Protein AF-A0A2J8XU16-F1 (afdb_monomer)

InterPro domains:
  IPR001094 Flavodoxin-like [PR00369] (37-50)
  IPR001094 Flavodoxin-like [PR00369] (90-101)
  IPR008254 Flavodoxin/nitric oxide synthase [PF00258] (38-106)
  IPR008254 Flavodoxin/nitric oxide synthase [PS50902] (36-108)
  IPR029039 Flavoprotein-like superfamily [G3DSA:3.40.50.360] (17-108)
  IPR029039 Flavoprotein-like superfamily [SSF52218] (22-108)

Foldseek 3Di:
DDDPPDDDDPDPDDPPPDDQVPDAVLVVCVVVVAQEEEEEQDDPCPLVVVRVVVQVVLVVVVGHYDYDQQLSHDCVCVVVSVVRPNHYYHYSWDADDPRHTHPSPNND

pLDDT: mean 83.85, std 18.28, range [42.0, 97.31]

Solvent-accessible surface ar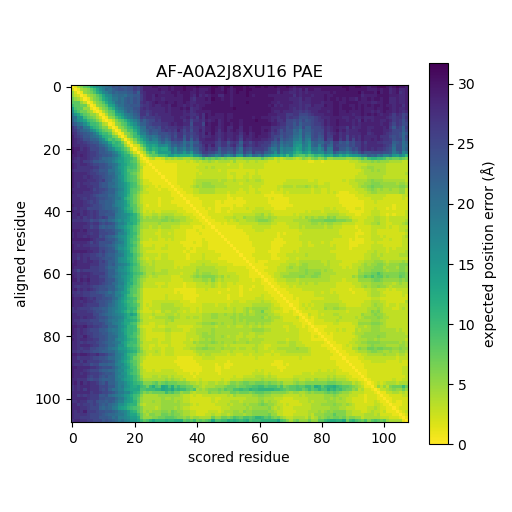ea (backbone atoms only — not comparable to full-atom values): 6556 Å² total; per-residue (Å²): 144,76,87,80,80,77,78,78,81,83,74,80,74,81,77,88,75,87,78,69,87,84,59,48,61,58,61,51,25,60,78,68,67,35,31,33,42,18,30,25,17,40,84,85,48,65,26,43,53,50,17,50,50,54,17,56,52,28,48,81,73,79,41,34,38,36,57,46,58,50,68,79,40,71,70,76,53,58,78,55,39,79,80,40,79,82,52,45,81,44,78,32,71,43,72,35,94,96,70,42,63,16,80,51,34,63,92,108

Secondary structure (D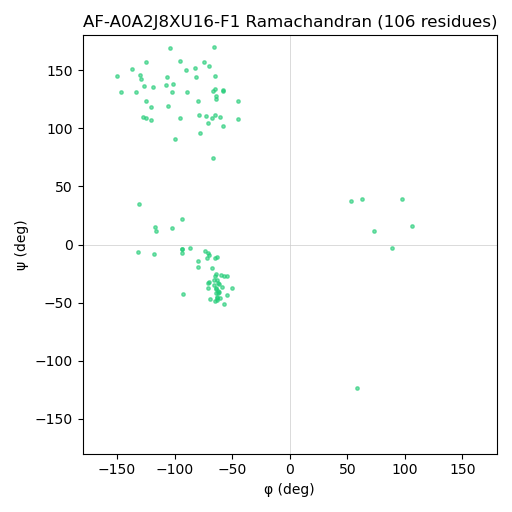SSP, 8-state):
------PPP--------SSGGG--HHHHHHHHT--EEEEEE-SSSHHHHHHHHHHHHGGGGT--EEEE-GGGS-GGGGGGGGGSTT-EEEEEE--BTTTBPPGGGTT-

Mean predicted aligned error: 10.37 Å

Organism: Pongo abelii (NCBI:txid9601)

Nearest PDB structures (foldseek):
  3qfr-assembly2_B  TM=1.003E+00  e=1.274E-14  Homo sapiens
  5emn-assembly1_A  TM=9.998E-01  e=1.672E-14  Homo sapiens
  5fa6-assembly1_A  TM=9.999E-01  e=2.880E-14  Homo sapiens
  1b1c-assembly1_A  TM=1.006E+00  e=6.080E-14  Homo sapiens
  5urg-assembly1_A  TM=9.554E-01  e=2.691E-14  Rattus norvegicus

Structure (mmCIF, N/CA/C/O backbone):
data_AF-A0A2J8XU16-F1
#
_entry.id   AF-A0A2J8XU16-F1
#
loop_
_atom_site.group_PDB
_atom_site.id
_atom_site.type_symbol
_atom_site.label_atom_id
_atom_site.label_alt_id
_atom_site.label_comp_id
_atom_site.label_asym_id
_atom_site.label_entity_id
_atom_site.label_seq_id
_atom_site.pdbx_PDB_ins_code
_atom_site.Cartn_x
_atom_site.Cartn_y
_atom_site.Cartn_z
_atom_site.occupancy
_atom_site.B_iso_or_equiv
_atom_site.auth_seq_id
_atom_site.auth_comp_id
_atom_site.auth_asym_id
_atom_site.auth_atom_id
_atom_site.pdbx_PDB_model_num
ATOM 1 N N . MET A 1 1 ? 45.280 -44.093 2.276 1.00 50.44 1 MET A N 1
ATOM 2 C CA . MET A 1 1 ? 45.097 -42.726 1.746 1.00 50.44 1 MET A CA 1
ATOM 3 C C . MET A 1 1 ? 43.599 -42.499 1.592 1.00 50.44 1 MET A C 1
ATOM 5 O O . MET A 1 1 ? 43.037 -42.854 0.570 1.00 50.44 1 MET A O 1
ATOM 9 N N . GLY A 1 2 ? 42.929 -42.070 2.661 1.00 48.41 2 GLY A N 1
ATOM 10 C CA . GLY A 1 2 ? 41.490 -41.803 2.666 1.00 48.41 2 GLY A CA 1
ATOM 11 C C . GLY A 1 2 ? 41.287 -40.375 3.141 1.00 48.41 2 GLY A C 1
ATOM 12 O O . GLY A 1 2 ? 41.579 -40.080 4.295 1.00 48.41 2 GLY A O 1
ATOM 13 N N . CYS A 1 3 ? 40.894 -39.484 2.232 1.00 44.41 3 CYS A N 1
ATOM 14 C CA . CYS A 1 3 ? 40.559 -38.101 2.553 1.00 44.41 3 CYS A CA 1
ATOM 15 C C . CYS A 1 3 ? 39.276 -38.093 3.393 1.00 44.41 3 CYS A C 1
ATOM 17 O O . CYS A 1 3 ? 38.201 -38.395 2.880 1.00 44.41 3 CYS A O 1
ATOM 19 N N . MET A 1 4 ? 39.395 -37.770 4.682 1.00 47.06 4 MET A N 1
ATOM 20 C CA . MET A 1 4 ? 38.255 -37.356 5.494 1.00 47.06 4 MET A CA 1
ATOM 21 C C . MET A 1 4 ? 37.841 -35.962 5.021 1.00 47.06 4 MET A C 1
ATOM 23 O O . MET A 1 4 ? 38.519 -34.982 5.316 1.00 47.06 4 MET A O 1
ATOM 27 N N . TYR A 1 5 ? 36.746 -35.871 4.272 1.00 47.84 5 TYR A N 1
ATOM 28 C CA . TYR A 1 5 ? 36.051 -34.604 4.078 1.00 47.84 5 TYR A CA 1
ATOM 29 C C . TYR A 1 5 ? 35.242 -34.336 5.347 1.00 47.84 5 TYR A C 1
ATOM 31 O O . TYR A 1 5 ? 34.163 -34.888 5.539 1.00 47.84 5 TYR A O 1
ATOM 39 N N . SER A 1 6 ? 35.812 -33.551 6.259 1.00 50.03 6 SER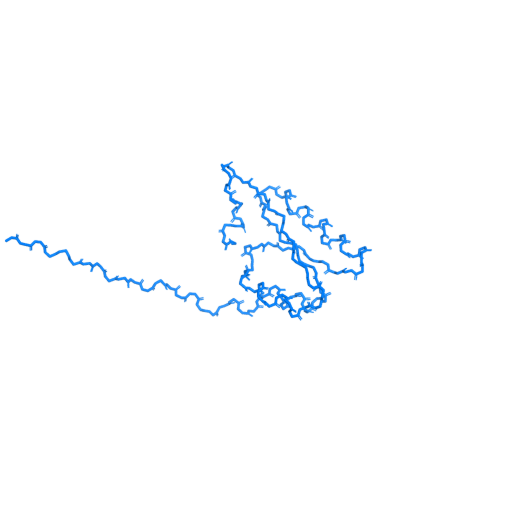 A N 1
ATOM 40 C CA . SER A 1 6 ? 35.087 -32.996 7.397 1.00 50.03 6 SER A CA 1
ATOM 41 C C . SER A 1 6 ? 34.155 -31.897 6.889 1.00 50.03 6 SER A C 1
ATOM 43 O O . SER A 1 6 ? 34.624 -30.851 6.436 1.00 50.03 6 SER A O 1
ATOM 45 N N . SER A 1 7 ? 32.849 -32.144 6.938 1.00 50.94 7 SER A N 1
ATOM 46 C CA . SER A 1 7 ? 31.812 -31.145 6.682 1.00 50.94 7 SER A CA 1
ATOM 47 C C . SER A 1 7 ? 31.972 -29.975 7.665 1.00 50.94 7 SER A C 1
ATOM 49 O O . SER A 1 7 ? 32.150 -30.233 8.860 1.00 50.94 7 SER A O 1
ATOM 51 N N . PRO A 1 8 ? 31.927 -28.707 7.219 1.00 57.03 8 PRO A N 1
ATOM 52 C CA . PRO A 1 8 ? 31.917 -27.579 8.141 1.00 57.03 8 PRO A CA 1
ATOM 53 C C . PRO A 1 8 ? 30.627 -27.606 8.982 1.00 57.03 8 PRO A C 1
ATOM 55 O O . PRO A 1 8 ? 29.586 -28.034 8.476 1.00 57.03 8 PRO A O 1
ATOM 58 N N . PRO A 1 9 ? 30.675 -27.193 10.260 1.00 50.06 9 PRO A N 1
ATOM 59 C CA . PRO A 1 9 ? 29.477 -27.088 11.081 1.00 50.06 9 PRO A CA 1
ATOM 60 C C . PRO A 1 9 ? 28.554 -26.019 10.484 1.00 50.06 9 PRO A C 1
ATOM 62 O O . PRO A 1 9 ? 28.998 -24.904 10.216 1.00 50.06 9 PRO A O 1
ATOM 65 N N . GLU A 1 10 ? 27.285 -26.365 10.260 1.00 52.38 10 GLU A N 1
ATOM 66 C CA . GLU A 1 10 ? 26.248 -25.400 9.890 1.00 52.38 10 GLU A CA 1
ATOM 67 C C . GLU A 1 10 ? 26.113 -24.370 11.017 1.00 52.38 10 GLU A C 1
ATOM 69 O O . GLU A 1 10 ? 25.658 -24.679 12.122 1.00 52.38 10 GLU A O 1
ATOM 74 N N . GLU A 1 11 ? 26.553 -23.141 10.750 1.00 54.03 11 GLU A N 1
ATOM 75 C CA . GLU A 1 11 ? 26.278 -22.002 11.614 1.00 54.03 11 GLU A CA 1
ATOM 76 C C . GLU A 1 11 ? 24.761 -21.761 11.623 1.00 54.03 11 GLU A C 1
ATOM 78 O O . GLU A 1 11 ? 24.159 -21.611 10.554 1.00 54.03 11 GLU A O 1
ATOM 83 N N . PRO A 1 12 ? 24.101 -21.717 12.794 1.00 46.25 12 PRO A N 1
ATOM 84 C CA . PRO A 1 12 ? 22.696 -21.366 12.843 1.00 46.25 12 PRO A CA 1
ATOM 85 C C . PRO A 1 12 ? 22.558 -19.915 12.380 1.00 46.25 12 PRO A C 1
ATOM 87 O O . PRO A 1 12 ? 22.997 -18.989 13.067 1.00 46.25 12 PRO A O 1
ATOM 90 N N . ALA A 1 13 ? 21.949 -19.737 11.204 1.00 49.41 13 ALA A N 1
ATOM 91 C CA . ALA A 1 13 ? 21.566 -18.443 10.664 1.00 49.41 13 ALA A CA 1
ATOM 92 C C . ALA A 1 13 ? 20.911 -17.615 11.774 1.00 49.41 13 ALA A C 1
ATOM 94 O O . ALA A 1 13 ? 19.962 -18.065 12.424 1.00 49.41 13 ALA A O 1
ATOM 95 N N . LEU A 1 14 ? 21.480 -16.433 12.022 1.00 46.34 14 LEU A N 1
ATOM 96 C CA . LEU A 1 14 ? 21.045 -15.497 13.047 1.00 46.34 14 LEU A CA 1
ATOM 97 C C . LEU A 1 14 ? 19.519 -15.359 13.005 1.00 46.34 14 LEU A C 1
ATOM 99 O O . LEU A 1 14 ? 18.949 -14.719 12.122 1.00 46.34 14 LEU A O 1
ATOM 103 N N . ARG A 1 15 ? 18.852 -15.929 14.008 1.00 46.59 15 ARG A N 1
ATOM 104 C CA . ARG A 1 15 ? 17.488 -15.563 14.369 1.00 46.59 15 ARG A CA 1
ATOM 105 C C . ARG A 1 15 ? 17.509 -14.065 14.676 1.00 46.59 15 ARG A C 1
ATOM 107 O O . ARG A 1 15 ? 17.938 -13.666 15.757 1.00 46.59 15 ARG A O 1
ATOM 114 N N . ARG A 1 16 ? 17.038 -13.231 13.743 1.00 42.12 16 ARG A N 1
ATOM 115 C CA . ARG A 1 16 ? 16.623 -11.849 14.028 1.00 42.12 16 ARG A CA 1
ATOM 116 C C . ARG A 1 16 ? 15.384 -11.907 14.921 1.00 42.12 16 ARG A C 1
ATOM 118 O O . ARG A 1 16 ? 14.255 -11.720 14.490 1.00 42.12 16 ARG A O 1
ATOM 125 N N . THR A 1 17 ? 15.583 -12.234 16.189 1.00 46.84 17 THR A N 1
ATOM 126 C CA . THR A 1 17 ? 14.570 -12.037 17.216 1.00 46.84 17 THR A CA 1
ATOM 127 C C . THR A 1 17 ? 14.746 -10.644 17.804 1.00 46.84 17 THR A C 1
ATOM 129 O O . THR A 1 17 ? 15.848 -10.303 18.217 1.00 46.84 17 THR A O 1
ATOM 132 N N . SER A 1 18 ? 13.625 -9.916 17.880 1.00 46.00 18 SER A N 1
ATOM 133 C CA . SER A 1 18 ? 13.293 -8.900 18.896 1.00 46.00 18 SER A CA 1
ATOM 134 C C . SER A 1 18 ? 13.508 -7.396 18.642 1.00 46.00 18 SER A C 1
ATOM 136 O O . SER A 1 18 ? 13.785 -6.680 19.600 1.00 46.00 18 SER A O 1
ATOM 138 N N . SER A 1 19 ? 13.250 -6.868 17.439 1.00 42.00 19 SER A N 1
ATOM 139 C CA . SER A 1 19 ? 12.934 -5.422 17.287 1.00 42.00 19 SER A CA 1
ATOM 140 C C . SER A 1 19 ? 11.700 -5.090 16.431 1.00 42.00 19 SER A C 1
ATOM 142 O O . SER A 1 19 ? 11.277 -3.943 16.410 1.00 42.00 19 SER A O 1
ATOM 144 N N . VAL A 1 20 ? 11.071 -6.074 15.774 1.00 48.81 20 VAL A N 1
ATOM 145 C CA . VAL A 1 20 ? 9.981 -5.844 14.793 1.00 48.81 20 VAL A CA 1
ATOM 146 C C . VAL A 1 20 ? 8.605 -5.586 15.437 1.00 48.81 20 VAL A C 1
ATOM 148 O O . VAL A 1 20 ? 7.722 -4.998 14.824 1.00 48.81 20 VAL A O 1
ATOM 151 N N . ARG A 1 21 ? 8.396 -5.957 16.709 1.00 48.44 21 ARG A N 1
ATOM 152 C CA . ARG A 1 21 ? 7.055 -5.908 17.334 1.00 48.44 21 ARG A CA 1
ATOM 153 C C . ARG A 1 21 ? 6.496 -4.503 17.602 1.00 48.44 21 ARG A C 1
ATOM 155 O O . ARG A 1 21 ? 5.329 -4.402 17.964 1.00 48.44 21 ARG A O 1
ATOM 162 N N . GLU A 1 22 ? 7.272 -3.433 17.439 1.00 51.41 22 GLU A N 1
ATOM 163 C CA . GLU A 1 22 ? 6.792 -2.068 17.716 1.00 51.41 22 GLU A CA 1
ATOM 164 C C . GLU A 1 22 ? 6.230 -1.325 16.489 1.00 51.41 22 GLU A C 1
ATOM 166 O O . GLU A 1 22 ? 5.602 -0.278 16.661 1.00 51.41 22 GLU A O 1
ATOM 171 N N . SER A 1 23 ? 6.341 -1.871 15.271 1.00 70.12 23 SER A N 1
ATOM 172 C CA . SER A 1 23 ? 5.885 -1.192 14.045 1.00 70.12 23 SER A CA 1
ATOM 173 C C . SER A 1 23 ? 5.016 -2.048 13.116 1.00 70.12 23 SER A C 1
ATOM 175 O O . SER A 1 23 ? 5.069 -1.874 11.903 1.00 70.12 23 SER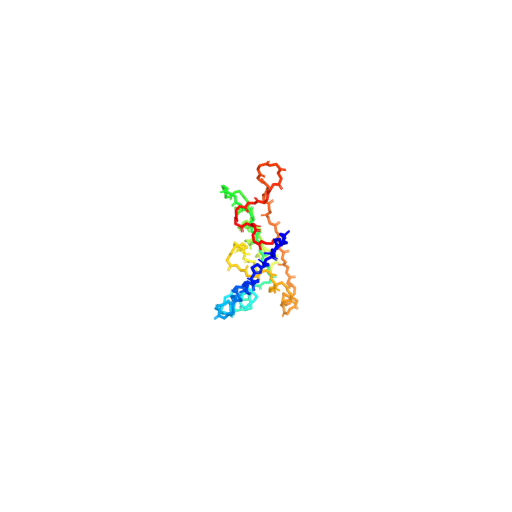 A O 1
ATOM 177 N N . SER A 1 24 ? 4.170 -2.930 13.658 1.00 87.81 24 SER A N 1
ATOM 178 C CA . SER A 1 24 ? 3.168 -3.641 12.847 1.00 87.81 24 SER A CA 1
ATOM 179 C C . SER A 1 24 ? 2.237 -2.660 12.121 1.00 87.81 24 SER A C 1
ATOM 181 O O . SER A 1 24 ? 1.682 -1.732 12.733 1.00 87.81 24 SER A O 1
ATOM 183 N N . PHE A 1 25 ? 2.013 -2.870 10.820 1.00 91.19 25 PHE A N 1
ATOM 184 C CA . PHE A 1 25 ? 1.083 -2.036 10.058 1.00 91.19 25 PHE A CA 1
ATOM 185 C C . PHE A 1 25 ? -0.362 -2.211 10.548 1.00 91.19 25 PHE A C 1
ATOM 187 O O . PHE A 1 25 ? -1.124 -1.245 10.529 1.00 91.19 25 PHE A O 1
ATOM 194 N N . VAL A 1 26 ? -0.729 -3.397 11.051 1.00 92.50 26 VAL A N 1
ATOM 195 C CA . VAL A 1 26 ? -2.068 -3.684 11.592 1.00 92.50 26 VAL A CA 1
ATOM 196 C C . VAL A 1 26 ? -2.340 -2.809 12.814 1.00 92.50 26 VAL A C 1
ATOM 198 O O . VAL A 1 26 ? -3.373 -2.144 12.900 1.00 92.50 26 VAL A O 1
ATOM 201 N N . GLU A 1 27 ? -1.377 -2.711 13.730 1.00 91.94 27 GLU A N 1
ATOM 202 C CA . GLU A 1 27 ? -1.484 -1.836 14.902 1.00 91.94 27 GLU A CA 1
ATOM 203 C C . GLU A 1 27 ? -1.552 -0.355 14.508 1.00 91.94 27 GLU A C 1
ATOM 205 O O . GLU A 1 27 ? -2.324 0.423 15.079 1.00 91.94 27 GLU A O 1
ATOM 210 N N . LYS A 1 28 ? -0.794 0.053 13.485 1.00 92.19 28 LYS A N 1
ATOM 211 C CA . LYS A 1 28 ? -0.861 1.411 12.924 1.00 92.19 28 LYS A CA 1
ATOM 212 C C . LYS A 1 28 ? -2.232 1.699 12.304 1.00 92.19 28 LYS A C 1
ATOM 214 O O . LYS A 1 28 ? -2.777 2.788 12.511 1.00 92.19 28 LYS A O 1
ATOM 219 N N . MET A 1 29 ? -2.815 0.740 11.588 1.00 93.56 29 MET A N 1
ATOM 220 C CA . MET A 1 29 ? -4.158 0.844 11.016 1.00 93.56 29 MET A CA 1
ATOM 221 C C . MET A 1 29 ? -5.221 0.982 12.110 1.00 93.56 29 MET A C 1
ATOM 223 O O . MET A 1 29 ? -6.002 1.934 12.065 1.00 93.56 29 MET A O 1
ATOM 227 N N . LYS A 1 30 ? -5.179 0.143 13.154 1.00 92.62 30 LYS A N 1
ATOM 228 C CA . LYS A 1 30 ? -6.076 0.240 14.319 1.00 92.62 30 LYS A CA 1
ATOM 229 C C . LYS A 1 30 ? -5.981 1.605 15.006 1.00 92.62 30 LYS A C 1
ATOM 231 O O . LYS A 1 30 ? -6.993 2.282 15.172 1.00 92.62 30 LYS A O 1
ATOM 236 N N . LYS A 1 31 ? -4.766 2.064 15.333 1.00 92.94 31 LYS A N 1
ATOM 237 C CA . LYS A 1 31 ? -4.531 3.360 16.005 1.00 92.94 31 LYS A CA 1
ATOM 238 C C . LYS A 1 31 ? -5.015 4.559 15.190 1.00 92.94 31 LYS A C 1
ATOM 240 O O . LYS A 1 31 ? -5.449 5.557 15.757 1.00 92.94 31 LYS A O 1
ATOM 245 N N . THR A 1 32 ? -4.927 4.482 13.863 1.00 92.06 32 THR A N 1
ATOM 246 C CA . THR A 1 32 ? -5.337 5.573 12.964 1.00 92.06 32 THR A CA 1
ATOM 247 C C . THR A 1 32 ? -6.782 5.448 12.474 1.00 92.06 32 THR A C 1
ATOM 249 O O . THR A 1 32 ? -7.276 6.361 11.804 1.00 92.06 32 THR A O 1
ATOM 252 N N . GLY A 1 33 ? -7.477 4.361 12.830 1.00 92.25 33 GLY A N 1
ATOM 253 C CA . GLY A 1 33 ? -8.830 4.056 12.369 1.00 92.25 33 GLY A CA 1
ATOM 254 C C . GLY A 1 33 ? -8.896 3.854 10.856 1.00 92.25 33 GLY A C 1
ATOM 255 O O . GLY A 1 33 ? -9.808 4.370 10.213 1.00 92.25 33 GLY A O 1
ATOM 256 N N . ARG A 1 34 ? -7.887 3.196 10.280 1.00 94.69 34 ARG A N 1
ATOM 257 C CA . ARG A 1 34 ? -7.806 2.863 8.854 1.00 94.69 34 ARG A CA 1
ATOM 258 C C . ARG A 1 34 ? -8.189 1.408 8.639 1.00 94.69 34 ARG A C 1
ATOM 260 O O . ARG A 1 34 ? -7.762 0.543 9.392 1.00 94.69 34 ARG A O 1
ATOM 267 N N . ASN A 1 35 ? -8.962 1.157 7.593 1.00 95.06 35 ASN A N 1
ATOM 268 C CA . ASN A 1 35 ? -9.422 -0.176 7.210 1.00 95.06 35 ASN A CA 1
ATOM 269 C C . ASN A 1 35 ? -8.925 -0.598 5.821 1.00 95.06 35 ASN A C 1
ATOM 271 O O . ASN A 1 35 ? -9.071 -1.755 5.454 1.00 95.06 35 ASN A O 1
ATOM 275 N N . ILE A 1 36 ? -8.297 0.304 5.061 1.00 96.62 36 ILE A N 1
ATOM 276 C CA . ILE A 1 36 ? -7.653 -0.038 3.791 1.00 96.62 36 ILE A CA 1
ATOM 277 C C . ILE A 1 36 ? -6.159 0.265 3.875 1.00 96.62 36 ILE A C 1
ATOM 279 O O . ILE A 1 36 ? -5.759 1.340 4.332 1.00 96.62 36 ILE A O 1
ATOM 283 N N . ILE A 1 37 ? -5.335 -0.658 3.395 1.00 96.12 37 ILE A N 1
ATOM 284 C CA . ILE A 1 37 ? -3.909 -0.437 3.161 1.00 96.12 37 ILE A CA 1
ATOM 285 C C . ILE A 1 37 ? -3.561 -0.803 1.719 1.00 96.12 37 ILE A C 1
ATOM 287 O O . ILE A 1 37 ? -4.047 -1.797 1.184 1.00 96.12 37 ILE A O 1
ATOM 291 N N . VAL A 1 38 ? -2.757 0.040 1.076 1.00 97.31 38 VAL A N 1
ATOM 292 C CA . VAL A 1 38 ? -2.304 -0.142 -0.302 1.00 97.31 38 VAL A CA 1
ATOM 293 C C . VAL A 1 38 ? -0.783 -0.200 -0.310 1.00 97.31 38 VAL A C 1
ATOM 295 O O . VAL A 1 38 ? -0.125 0.823 -0.113 1.00 97.31 38 VAL A O 1
ATOM 298 N N . PHE A 1 39 ? -0.231 -1.386 -0.525 1.00 96.94 39 PHE A N 1
ATOM 299 C CA . PHE A 1 39 ? 1.204 -1.579 -0.687 1.00 96.94 39 PHE A CA 1
ATOM 300 C C . PHE A 1 39 ? 1.628 -1.245 -2.113 1.00 96.94 39 PHE A C 1
ATOM 302 O O . PHE A 1 39 ? 0.878 -1.509 -3.058 1.00 96.94 39 PHE A O 1
ATOM 309 N N . TYR A 1 40 ? 2.813 -0.664 -2.282 1.00 97.25 40 TYR A N 1
ATOM 310 C CA . TYR A 1 40 ? 3.374 -0.379 -3.600 1.00 97.25 40 TYR A CA 1
ATOM 311 C C . TYR A 1 40 ? 4.765 -0.992 -3.769 1.00 97.25 40 TYR A C 1
ATOM 313 O O . TYR A 1 40 ? 5.676 -0.681 -3.017 1.00 97.25 40 TYR A O 1
ATOM 321 N N . GLY A 1 41 ? 4.948 -1.819 -4.794 1.00 96.31 41 GLY A N 1
ATOM 322 C CA . GLY A 1 41 ? 6.265 -2.203 -5.302 1.00 96.31 41 GLY A CA 1
ATOM 323 C C . GLY A 1 41 ? 6.624 -1.283 -6.464 1.00 96.31 41 GLY A C 1
ATOM 324 O O . GLY A 1 41 ? 5.968 -1.338 -7.506 1.00 96.31 41 GLY A O 1
ATOM 325 N N . SER A 1 42 ? 7.587 -0.379 -6.286 1.00 95.56 42 SER A N 1
ATOM 326 C CA . SER A 1 42 ? 7.846 0.710 -7.231 1.00 95.56 42 SER A CA 1
ATOM 327 C C . SER A 1 42 ? 9.331 1.053 -7.307 1.00 95.56 42 SER A C 1
ATOM 329 O O . SER A 1 42 ? 9.946 1.306 -6.282 1.00 95.56 42 SER A O 1
ATOM 331 N N . GLN A 1 43 ? 9.886 1.150 -8.521 1.00 92.44 43 GLN A N 1
ATOM 332 C CA . GLN A 1 43 ? 11.266 1.621 -8.731 1.00 92.44 43 GLN A CA 1
ATOM 333 C C . GLN A 1 43 ? 11.357 3.128 -8.999 1.00 92.44 43 GLN A C 1
ATOM 335 O O . GLN A 1 43 ? 12.217 3.827 -8.479 1.00 92.44 43 GLN A O 1
ATOM 340 N N . THR A 1 44 ? 10.454 3.654 -9.828 1.00 93.69 44 THR A N 1
ATOM 341 C CA . THR A 1 44 ? 10.484 5.055 -10.290 1.00 93.69 44 THR A CA 1
ATOM 342 C C . THR A 1 44 ? 9.266 5.865 -9.834 1.00 93.69 44 THR A C 1
ATOM 344 O O . THR A 1 44 ? 8.992 6.938 -10.366 1.00 93.69 44 THR A O 1
ATOM 347 N N . GLY A 1 45 ? 8.512 5.354 -8.856 1.00 93.19 45 GLY A N 1
ATOM 348 C CA . GLY A 1 45 ? 7.395 6.064 -8.215 1.00 93.19 45 GLY A CA 1
ATOM 349 C C . GLY A 1 45 ? 6.019 5.899 -8.879 1.00 93.19 45 GLY A C 1
ATOM 350 O O . GLY A 1 45 ? 5.026 6.385 -8.343 1.00 93.19 45 GLY A O 1
ATOM 351 N N . THR A 1 46 ? 5.893 5.194 -10.010 1.00 95.75 46 THR A N 1
ATOM 352 C CA . THR A 1 46 ? 4.589 5.052 -10.696 1.00 95.75 46 THR A CA 1
ATOM 353 C C . THR A 1 46 ? 3.561 4.280 -9.861 1.00 95.75 46 THR A C 1
ATOM 355 O O . THR A 1 46 ? 2.429 4.734 -9.686 1.00 95.75 46 THR A O 1
ATOM 358 N N . ALA A 1 47 ? 3.946 3.122 -9.318 1.00 95.81 47 ALA A N 1
ATOM 359 C CA . ALA A 1 47 ? 3.054 2.314 -8.489 1.00 95.81 47 ALA A CA 1
ATOM 360 C C . ALA A 1 47 ? 2.767 2.978 -7.131 1.00 95.81 47 ALA A C 1
ATOM 362 O O . ALA A 1 47 ? 1.647 2.887 -6.626 1.00 95.81 47 ALA A O 1
ATOM 363 N N . GLU A 1 48 ? 3.738 3.715 -6.589 1.00 95.81 48 GLU A N 1
ATOM 364 C CA . GLU A 1 48 ? 3.560 4.547 -5.396 1.00 95.81 48 GLU A CA 1
ATOM 365 C C . GLU A 1 48 ? 2.484 5.620 -5.621 1.00 95.81 48 GLU A C 1
ATOM 367 O 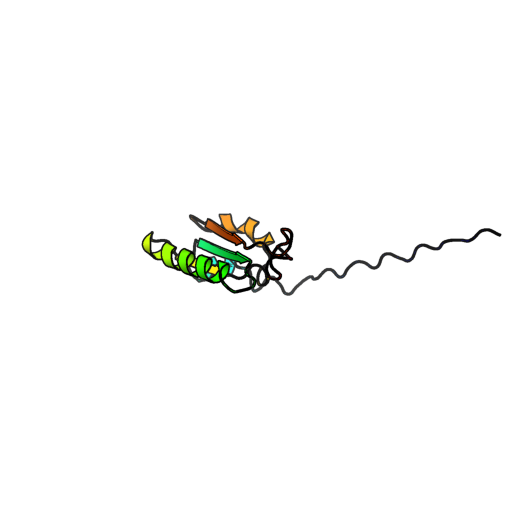O . GLU A 1 48 ? 1.575 5.792 -4.803 1.00 95.81 48 GLU A O 1
ATOM 372 N N . GLU A 1 49 ? 2.525 6.320 -6.757 1.00 97.12 49 GLU A N 1
ATOM 373 C CA . GLU A 1 49 ? 1.518 7.327 -7.081 1.00 97.12 49 GLU A CA 1
ATOM 374 C C . GLU A 1 49 ? 0.117 6.707 -7.205 1.00 97.12 49 GLU A C 1
ATOM 376 O O . GLU A 1 49 ? -0.860 7.269 -6.698 1.00 97.12 49 GLU A O 1
ATOM 381 N N . PHE A 1 50 ? 0.001 5.521 -7.810 1.00 96.62 50 PHE A N 1
ATOM 382 C CA . PHE A 1 50 ? -1.265 4.788 -7.861 1.00 96.62 50 PHE A CA 1
ATOM 383 C C . PHE A 1 50 ? -1.760 4.377 -6.476 1.00 96.62 50 PHE A C 1
ATOM 385 O O . PHE A 1 50 ? -2.930 4.610 -6.164 1.00 96.62 50 PHE A O 1
ATOM 392 N N . ALA A 1 51 ? -0.890 3.850 -5.614 1.00 97.06 51 ALA A N 1
ATOM 393 C CA . ALA A 1 51 ? -1.254 3.502 -4.245 1.00 97.06 51 ALA A CA 1
ATOM 394 C C . ALA A 1 51 ? -1.719 4.722 -3.436 1.00 97.06 51 ALA A C 1
ATOM 396 O O . ALA A 1 51 ? -2.724 4.663 -2.724 1.00 97.06 51 ALA A O 1
ATOM 397 N N . ASN A 1 52 ? -1.043 5.860 -3.598 1.00 96.50 52 ASN A N 1
ATOM 398 C CA . ASN A 1 52 ? -1.416 7.131 -2.980 1.00 96.50 52 ASN A CA 1
ATOM 399 C C . ASN A 1 52 ? -2.771 7.662 -3.471 1.00 96.50 52 ASN A C 1
ATOM 401 O O . ASN A 1 52 ? -3.530 8.246 -2.696 1.00 96.50 52 ASN A O 1
ATOM 405 N N . ARG A 1 53 ? -3.091 7.487 -4.756 1.00 96.69 53 ARG A N 1
ATOM 406 C CA . ARG A 1 53 ? -4.401 7.861 -5.308 1.00 96.69 53 ARG A CA 1
ATOM 407 C C . ARG A 1 53 ? -5.500 6.937 -4.775 1.00 96.69 53 ARG A C 1
ATOM 409 O O . ARG A 1 53 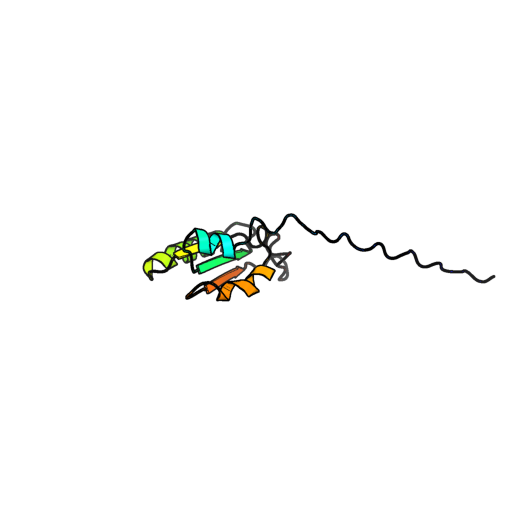? -6.506 7.430 -4.273 1.00 96.69 53 ARG A O 1
ATOM 416 N N . LEU A 1 54 ? -5.274 5.622 -4.781 1.00 95.56 54 LEU A N 1
ATOM 417 C CA . LEU A 1 54 ? -6.225 4.629 -4.268 1.00 95.56 54 LEU A CA 1
ATOM 418 C C . LEU A 1 54 ? -6.510 4.798 -2.769 1.00 95.56 54 LEU A C 1
ATOM 420 O O . LEU A 1 54 ? -7.663 4.730 -2.342 1.00 95.56 54 LEU A O 1
ATOM 424 N N . SER A 1 55 ? -5.485 5.075 -1.960 1.00 94.88 55 SER A N 1
ATOM 425 C CA . SER A 1 55 ? -5.659 5.278 -0.518 1.00 94.88 55 SER A CA 1
ATOM 426 C C . SER A 1 55 ? -6.482 6.531 -0.196 1.00 94.88 55 SER A C 1
ATOM 428 O O . SER A 1 55 ? -7.287 6.516 0.738 1.00 94.88 55 SER A O 1
ATOM 430 N N . LYS A 1 56 ? -6.344 7.598 -0.995 1.00 95.44 56 LYS A N 1
ATOM 431 C CA . LYS A 1 56 ? -7.181 8.807 -0.905 1.00 95.44 56 LYS A CA 1
ATOM 432 C C . LYS A 1 56 ? -8.607 8.550 -1.387 1.00 95.44 56 LYS A C 1
ATOM 434 O O . LYS A 1 56 ? -9.555 9.053 -0.784 1.00 95.44 56 LYS A O 1
ATOM 439 N N . ASP A 1 57 ? -8.766 7.739 -2.427 1.00 95.50 57 ASP A N 1
ATOM 440 C CA . ASP A 1 57 ? -10.068 7.397 -2.992 1.00 95.50 57 ASP A CA 1
ATOM 441 C C . ASP A 1 57 ? -10.961 6.640 -2.006 1.00 95.50 57 ASP A C 1
ATOM 443 O O . ASP A 1 57 ? -12.176 6.844 -2.025 1.00 95.50 57 ASP A O 1
ATOM 447 N N . ALA A 1 58 ? -10.375 5.861 -1.090 1.00 93.25 58 ALA A N 1
ATOM 448 C CA . ALA A 1 58 ? -11.084 5.200 0.008 1.00 93.25 58 ALA A CA 1
ATOM 449 C C . ALA A 1 58 ? -11.989 6.162 0.798 1.00 93.25 58 ALA A C 1
ATOM 451 O O . ALA A 1 58 ? -13.108 5.801 1.168 1.00 93.25 58 ALA A O 1
ATOM 452 N N . HIS A 1 59 ? -11.545 7.410 0.991 1.00 91.44 59 HIS A N 1
ATOM 453 C CA . HIS A 1 59 ? -12.303 8.420 1.725 1.00 91.44 59 HIS A CA 1
ATOM 454 C C . HIS A 1 59 ? -13.646 8.752 1.066 1.00 91.44 59 HIS A C 1
ATOM 456 O O . HIS A 1 59 ? -14.636 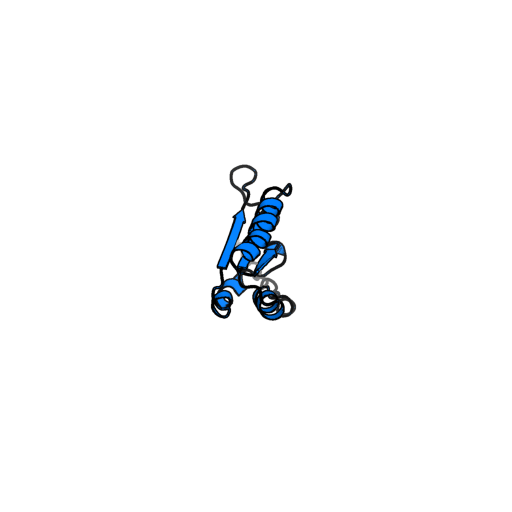8.984 1.759 1.00 91.44 59 HIS A O 1
ATOM 462 N N . ARG A 1 60 ? -13.715 8.699 -0.270 1.00 93.69 60 ARG A N 1
ATOM 463 C CA . ARG A 1 60 ? -14.948 8.957 -1.034 1.00 93.69 60 ARG A CA 1
ATOM 464 C C . ARG A 1 60 ? -16.013 7.881 -0.820 1.00 93.69 60 ARG A C 1
ATOM 466 O O . ARG A 1 60 ? -17.188 8.143 -1.045 1.00 93.69 60 ARG A O 1
ATOM 473 N N . TYR A 1 61 ? -15.605 6.701 -0.362 1.00 92.06 61 TYR A N 1
ATOM 474 C CA . TYR A 1 61 ? -16.479 5.563 -0.085 1.00 92.06 61 TYR A CA 1
ATOM 475 C C . TYR A 1 61 ? -16.758 5.376 1.415 1.00 92.06 61 TYR A C 1
ATOM 477 O O . TYR A 1 61 ? -17.224 4.319 1.826 1.00 92.06 61 TYR A O 1
ATOM 485 N N . GLY A 1 62 ? -16.453 6.376 2.252 1.00 91.12 62 GLY A N 1
ATOM 486 C CA . GLY A 1 62 ? -16.638 6.288 3.706 1.00 91.12 62 GLY A CA 1
ATOM 487 C C . GLY A 1 62 ? -15.619 5.391 4.418 1.00 91.12 62 GLY A C 1
ATOM 488 O O . GLY A 1 62 ? -15.785 5.089 5.596 1.00 91.12 62 GLY A O 1
ATOM 489 N N . MET A 1 63 ? -14.559 4.979 3.721 1.00 94.19 63 MET A N 1
ATOM 490 C CA . MET A 1 63 ? -13.468 4.166 4.256 1.00 94.19 63 MET A CA 1
ATOM 491 C C . MET A 1 63 ? -12.224 5.028 4.491 1.00 94.19 63 MET A C 1
ATOM 493 O O . MET A 1 63 ? -12.157 6.191 4.089 1.00 94.19 63 MET A O 1
ATOM 497 N N . ARG A 1 64 ? -11.215 4.488 5.175 1.00 95.00 64 ARG A N 1
ATOM 498 C CA . ARG A 1 64 ? -9.969 5.211 5.462 1.00 95.00 64 ARG A CA 1
ATOM 499 C C . ARG A 1 64 ? -8.781 4.372 5.022 1.00 95.00 64 ARG A C 1
ATOM 501 O O . ARG A 1 64 ? -8.477 3.350 5.631 1.00 95.00 64 ARG A O 1
ATOM 508 N N . GLY A 1 65 ? -8.125 4.837 3.961 1.00 95.44 65 GLY A N 1
ATOM 509 C CA . GLY A 1 65 ? -6.957 4.198 3.372 1.00 95.44 65 GLY A CA 1
ATOM 510 C C . GLY A 1 65 ? -5.625 4.764 3.862 1.00 95.44 65 GLY A C 1
ATOM 511 O O . GLY A 1 65 ? -5.539 5.914 4.304 1.00 95.44 65 GLY A O 1
ATOM 512 N N . MET A 1 66 ? -4.570 3.963 3.738 1.00 95.75 66 MET A N 1
ATOM 513 C CA . MET A 1 66 ? -3.177 4.417 3.707 1.00 95.75 66 MET A CA 1
ATOM 514 C C . MET A 1 66 ? -2.388 3.693 2.626 1.00 95.75 66 MET A C 1
ATOM 516 O O . MET A 1 66 ? -2.689 2.551 2.305 1.00 95.75 66 MET A O 1
ATOM 520 N N . SER A 1 67 ? -1.380 4.364 2.089 1.00 96.31 67 SER A N 1
ATOM 521 C CA . SER A 1 67 ? -0.306 3.750 1.313 1.00 96.31 67 SER A CA 1
ATOM 522 C C . SER A 1 67 ? 0.847 3.358 2.241 1.00 96.31 67 SER A C 1
ATOM 524 O O . SER A 1 67 ? 1.039 3.986 3.289 1.00 96.31 67 SER A O 1
ATOM 526 N N . ALA A 1 68 ? 1.573 2.305 1.881 1.00 95.19 68 ALA A N 1
ATOM 527 C CA . ALA A 1 68 ? 2.716 1.807 2.636 1.00 95.19 68 ALA A CA 1
ATOM 528 C C . ALA A 1 68 ? 3.742 1.150 1.707 1.00 95.19 68 ALA A C 1
ATOM 530 O O . ALA A 1 68 ? 3.360 0.498 0.734 1.00 95.19 68 ALA A O 1
ATOM 531 N N . ASP A 1 69 ? 5.021 1.303 2.033 1.00 94.62 69 ASP A N 1
ATOM 532 C CA . ASP A 1 69 ? 6.090 0.539 1.399 1.00 94.62 69 ASP A CA 1
ATOM 533 C C . ASP A 1 69 ? 6.143 -0.865 2.026 1.00 94.62 69 ASP A C 1
ATOM 535 O O . ASP A 1 69 ? 6.231 -0.951 3.254 1.00 94.62 69 ASP A O 1
ATOM 539 N N . PRO A 1 70 ? 6.031 -1.959 1.251 1.00 92.12 70 PRO A N 1
ATOM 540 C CA . PRO A 1 70 ? 6.158 -3.309 1.789 1.00 92.12 70 PRO A CA 1
ATOM 541 C C . PRO A 1 70 ? 7.521 -3.583 2.449 1.00 92.12 70 PRO A C 1
ATOM 543 O O . PRO A 1 70 ? 7.545 -4.376 3.382 1.00 92.12 70 PRO A O 1
ATOM 546 N N . GLU A 1 71 ? 8.612 -2.904 2.069 1.00 91.75 71 GLU A N 1
ATOM 547 C CA . GLU A 1 71 ? 9.940 -3.087 2.695 1.00 91.75 71 GLU A CA 1
ATOM 548 C C . GLU A 1 71 ? 9.968 -2.648 4.176 1.00 91.75 71 GLU A C 1
ATOM 550 O O . GLU A 1 71 ? 10.743 -3.154 4.988 1.00 91.75 71 GLU A O 1
ATOM 555 N N . GLU A 1 72 ? 9.096 -1.710 4.565 1.00 89.00 72 GLU A N 1
ATOM 556 C CA . GLU A 1 72 ? 9.035 -1.180 5.934 1.00 89.00 72 GLU A CA 1
ATOM 557 C C . GLU A 1 72 ? 8.287 -2.093 6.920 1.00 89.00 72 GLU A C 1
ATOM 559 O O . GLU A 1 72 ? 8.350 -1.865 8.135 1.00 89.00 72 GLU A O 1
ATOM 564 N N . TYR A 1 73 ? 7.541 -3.090 6.430 1.00 89.81 73 TYR A N 1
ATOM 565 C CA . TYR A 1 73 ? 6.642 -3.901 7.250 1.00 89.81 73 TYR A CA 1
ATOM 566 C C . TYR A 1 73 ? 6.848 -5.396 7.034 1.00 89.81 73 TYR A C 1
ATOM 568 O O . TYR A 1 73 ? 7.073 -5.865 5.927 1.00 89.81 73 TYR A O 1
ATOM 576 N N . ASP A 1 74 ? 6.672 -6.169 8.103 1.00 89.44 74 ASP A N 1
ATOM 577 C CA . ASP A 1 74 ? 6.604 -7.621 7.993 1.00 89.44 74 ASP A CA 1
ATOM 578 C C . ASP A 1 74 ? 5.209 -8.029 7.502 1.00 89.44 74 ASP A C 1
ATOM 580 O O . ASP A 1 74 ? 4.204 -7.874 8.202 1.00 89.44 74 ASP A O 1
ATOM 584 N N . LEU A 1 75 ? 5.133 -8.545 6.277 1.00 87.50 75 LEU A N 1
ATOM 585 C CA . LEU A 1 75 ? 3.873 -8.964 5.664 1.00 87.50 75 LEU A CA 1
ATOM 586 C C . LEU A 1 75 ? 3.331 -10.270 6.268 1.00 87.50 75 LEU A C 1
ATOM 588 O O . LEU A 1 75 ? 2.173 -10.609 6.020 1.00 87.50 75 LEU A O 1
ATOM 592 N N . ALA A 1 76 ? 4.069 -10.932 7.170 1.00 89.44 76 ALA A N 1
ATOM 593 C CA . ALA A 1 76 ? 3.500 -11.951 8.051 1.00 89.44 76 ALA A CA 1
ATOM 594 C C . ALA A 1 76 ? 2.339 -11.400 8.904 1.00 89.44 76 ALA A C 1
ATOM 596 O O . ALA A 1 76 ? 1.402 -12.138 9.215 1.00 89.44 76 ALA A O 1
ATOM 597 N N . ASP A 1 77 ? 2.327 -10.095 9.203 1.00 90.38 77 ASP A N 1
ATOM 598 C CA . ASP A 1 77 ? 1.238 -9.435 9.932 1.00 90.38 77 ASP A CA 1
ATOM 599 C C . ASP A 1 77 ? -0.097 -9.427 9.158 1.00 90.38 77 ASP A C 1
ATOM 601 O O . ASP A 1 77 ? -1.150 -9.160 9.746 1.00 90.38 77 ASP A O 1
ATOM 605 N N . LEU A 1 78 ? -0.110 -9.783 7.863 1.00 90.06 78 LEU A N 1
ATOM 606 C CA . LEU A 1 78 ? -1.347 -9.986 7.095 1.00 90.06 78 LEU A CA 1
ATOM 607 C C . LEU A 1 78 ? -2.287 -11.001 7.761 1.00 90.06 78 LEU A C 1
ATOM 609 O O . LEU A 1 78 ? -3.503 -10.885 7.608 1.00 90.06 78 LEU A O 1
ATOM 613 N N . SER A 1 79 ? -1.768 -11.950 8.551 1.00 91.31 79 SER A N 1
ATOM 614 C CA . SER A 1 79 ? -2.609 -12.883 9.312 1.00 91.31 79 SER A CA 1
ATOM 615 C C . SER A 1 79 ? -3.482 -12.206 10.374 1.00 91.31 79 SER A C 1
ATOM 617 O O . SER A 1 79 ? -4.532 -12.742 10.720 1.00 91.31 79 SER A O 1
ATOM 619 N N . SER A 1 80 ? -3.074 -11.033 10.870 1.00 91.94 80 SER A N 1
ATOM 620 C CA . SER A 1 80 ? -3.814 -10.229 11.855 1.00 91.94 80 SER A CA 1
ATOM 621 C C . SER A 1 80 ? -4.715 -9.168 11.213 1.00 91.94 80 SER A C 1
ATOM 623 O O . SER A 1 80 ? -5.473 -8.491 11.904 1.00 91.94 80 SER A O 1
ATOM 625 N N . LEU A 1 81 ? -4.691 -9.027 9.886 1.00 92.00 81 LEU A N 1
ATOM 626 C CA . LEU A 1 81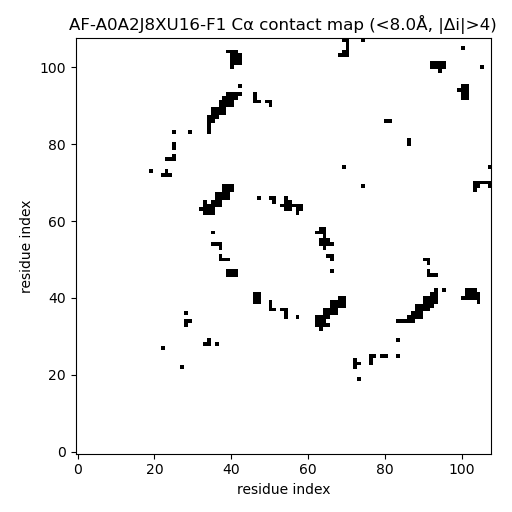 ? -5.548 -8.099 9.144 1.00 92.00 81 LEU A CA 1
ATOM 627 C C . LEU A 1 81 ? -7.062 -8.348 9.350 1.00 92.00 81 LEU A C 1
ATOM 629 O O . LEU A 1 81 ? -7.792 -7.363 9.472 1.00 92.00 81 LEU A O 1
ATOM 633 N N . PRO A 1 82 ? -7.555 -9.603 9.481 1.00 93.25 82 PRO A N 1
ATOM 634 C CA . PRO A 1 82 ? -8.961 -9.880 9.797 1.00 93.25 82 PRO A CA 1
ATOM 635 C C . PRO A 1 82 ? -9.439 -9.362 11.163 1.00 93.25 82 PRO A C 1
ATOM 637 O O . PRO A 1 82 ? -10.637 -9.383 11.426 1.00 93.25 82 PRO A O 1
ATOM 640 N N . GLU A 1 83 ? -8.538 -8.907 12.042 1.00 92.44 83 GLU A N 1
ATOM 641 C CA . GLU A 1 83 ? -8.901 -8.277 13.320 1.00 92.44 83 GLU A CA 1
ATOM 642 C C . GLU A 1 83 ? -9.490 -6.863 13.146 1.00 92.44 83 GLU A C 1
ATOM 644 O O . GLU A 1 83 ? -9.995 -6.283 14.107 1.00 92.44 83 GLU A O 1
ATOM 649 N N . ILE A 1 84 ? -9.394 -6.281 11.945 1.00 92.12 84 ILE A N 1
ATOM 650 C CA . ILE A 1 84 ? -9.951 -4.971 11.602 1.00 92.12 84 ILE A CA 1
ATOM 651 C C . ILE A 1 84 ? -11.247 -5.173 10.803 1.00 92.12 84 ILE A C 1
ATOM 653 O O . ILE A 1 84 ? -11.284 -5.906 9.814 1.00 92.12 84 ILE A O 1
ATOM 657 N N . ASP A 1 85 ? -12.316 -4.476 11.189 1.00 93.00 85 ASP A N 1
ATOM 658 C CA . ASP A 1 85 ? -13.589 -4.536 10.467 1.00 93.00 85 ASP A CA 1
ATOM 659 C C . ASP A 1 85 ? -13.471 -3.956 9.049 1.00 93.00 85 ASP A C 1
ATOM 661 O O . ASP A 1 85 ? -12.953 -2.854 8.843 1.00 93.00 85 ASP A O 1
ATOM 665 N N . ASN A 1 86 ? -14.021 -4.677 8.065 1.00 93.00 86 ASN A N 1
ATOM 666 C CA . ASN A 1 86 ? -13.962 -4.321 6.640 1.00 93.00 86 ASN A CA 1
ATOM 667 C C . ASN A 1 86 ? -12.530 -4.064 6.145 1.00 93.00 86 ASN A C 1
ATOM 669 O O . ASN A 1 86 ? -12.296 -3.143 5.356 1.00 93.00 86 ASN A O 1
ATOM 673 N N . ALA A 1 87 ? -11.574 -4.846 6.646 1.00 94.69 87 ALA A N 1
ATOM 674 C CA . ALA A 1 87 ? -10.187 -4.728 6.247 1.00 94.69 87 ALA A CA 1
ATOM 675 C C . ALA A 1 87 ? -9.982 -5.130 4.781 1.00 94.69 87 ALA A C 1
ATOM 677 O O . ALA A 1 87 ? -10.440 -6.185 4.340 1.00 94.69 87 ALA A O 1
ATOM 678 N N . LEU A 1 88 ? -9.259 -4.296 4.037 1.00 95.00 88 LEU A N 1
ATOM 679 C CA . LEU A 1 88 ? -8.863 -4.560 2.659 1.00 95.00 88 LEU A CA 1
ATOM 680 C C . LEU A 1 88 ? -7.382 -4.235 2.471 1.00 95.00 88 LEU A C 1
ATOM 682 O O . LEU A 1 88 ? -6.920 -3.146 2.818 1.00 95.00 88 LEU A O 1
ATOM 686 N N . VAL A 1 89 ? -6.661 -5.170 1.861 1.00 95.69 89 VAL A N 1
ATOM 687 C CA . VAL A 1 89 ? -5.288 -4.973 1.401 1.00 95.69 89 VAL A CA 1
ATOM 688 C C . VAL A 1 89 ? -5.294 -4.875 -0.126 1.00 95.69 89 VAL A C 1
ATOM 690 O O . VAL A 1 89 ? -6.000 -5.631 -0.796 1.00 95.69 89 VAL A O 1
ATOM 693 N N . VAL A 1 90 ? -4.532 -3.944 -0.690 1.00 96.31 90 VAL A N 1
ATOM 694 C CA . VAL A 1 90 ? -4.358 -3.786 -2.141 1.00 96.31 90 VAL A CA 1
ATOM 695 C C . VAL A 1 90 ? -2.866 -3.729 -2.448 1.00 96.31 90 VAL A C 1
ATOM 697 O O . VAL A 1 90 ? -2.114 -3.118 -1.697 1.00 96.31 90 VAL A O 1
ATOM 700 N N . PHE A 1 91 ? -2.441 -4.332 -3.556 1.00 96.19 91 PHE A N 1
ATOM 701 C CA . PHE A 1 91 ? -1.044 -4.340 -3.988 1.00 96.19 91 PHE A CA 1
ATOM 702 C C . PHE A 1 91 ? -0.908 -3.690 -5.368 1.00 96.19 91 PHE A C 1
ATOM 704 O O . PHE A 1 91 ? -1.474 -4.167 -6.351 1.00 96.19 91 PHE A O 1
ATOM 711 N N . CYS A 1 92 ? -0.147 -2.602 -5.438 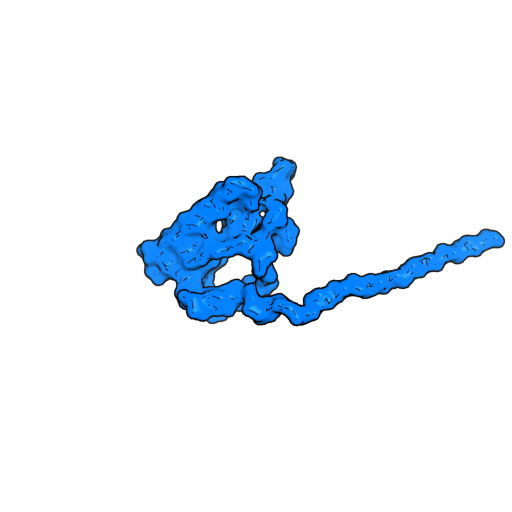1.00 96.00 92 CYS A N 1
ATOM 712 C CA . CYS A 1 92 ? 0.285 -1.959 -6.673 1.00 96.00 92 CYS A CA 1
ATOM 713 C C . CYS A 1 92 ? 1.720 -2.403 -6.968 1.00 96.00 92 CYS A C 1
ATOM 715 O O . CYS A 1 92 ? 2.660 -1.775 -6.495 1.00 96.00 92 CYS A O 1
ATOM 717 N N . MET A 1 93 ? 1.898 -3.484 -7.727 1.00 95.19 93 MET A N 1
ATOM 718 C CA . MET A 1 93 ? 3.224 -4.062 -7.978 1.00 95.19 93 MET A CA 1
ATOM 719 C C . MET A 1 93 ? 3.680 -3.746 -9.398 1.00 95.19 93 MET A C 1
ATOM 721 O O . MET A 1 93 ? 3.024 -4.136 -10.365 1.00 95.19 93 MET A O 1
ATOM 725 N N . ALA A 1 94 ? 4.795 -3.034 -9.527 1.00 94.50 94 ALA A N 1
ATOM 726 C CA . ALA A 1 94 ? 5.519 -2.954 -10.783 1.00 94.50 94 ALA A CA 1
ATOM 727 C C . ALA A 1 94 ? 6.422 -4.185 -10.944 1.00 94.50 94 ALA A C 1
ATOM 729 O O . ALA A 1 94 ? 6.890 -4.767 -9.970 1.00 94.50 94 ALA A O 1
ATOM 730 N N . THR A 1 95 ? 6.678 -4.559 -12.191 1.00 93.88 95 THR A N 1
ATOM 731 C CA . THR A 1 95 ? 7.687 -5.558 -12.553 1.00 93.88 95 THR A CA 1
ATOM 732 C C . THR A 1 95 ? 8.882 -4.847 -13.167 1.00 93.88 95 THR A C 1
ATOM 734 O O . THR A 1 95 ? 8.704 -3.866 -13.899 1.00 93.88 95 THR A O 1
ATOM 737 N N . TYR A 1 96 ? 10.084 -5.344 -12.913 1.00 89.94 96 TYR A N 1
ATOM 738 C CA . TYR A 1 96 ? 11.321 -4.810 -13.467 1.00 89.94 96 TYR A CA 1
ATOM 739 C C . TYR A 1 96 ? 12.114 -5.907 -14.196 1.00 89.94 96 TYR A C 1
ATOM 741 O O . TYR A 1 96 ? 11.911 -7.096 -13.961 1.00 89.94 96 TYR A O 1
ATOM 749 N N . GLY A 1 97 ? 12.986 -5.521 -15.133 1.00 88.06 97 GLY A N 1
ATOM 750 C CA . GLY A 1 97 ? 13.823 -6.467 -15.884 1.00 88.06 97 GLY A CA 1
ATOM 751 C C . GLY A 1 97 ? 13.025 -7.521 -16.667 1.00 88.06 97 GLY A C 1
ATOM 752 O O . GLY A 1 97 ? 12.175 -7.178 -17.487 1.00 88.06 97 GLY A O 1
ATOM 753 N N . GLU A 1 98 ? 13.308 -8.798 -16.397 1.00 92.50 98 GLU A N 1
ATOM 754 C CA . GLU A 1 98 ? 12.714 -9.978 -17.055 1.00 92.50 98 GLU A CA 1
ATOM 755 C C . GLU A 1 98 ? 11.485 -10.531 -16.299 1.00 92.50 98 GLU A C 1
ATOM 757 O O . GLU A 1 98 ? 11.108 -11.693 -16.456 1.00 92.50 98 GLU A O 1
ATOM 762 N N . GLY A 1 99 ? 10.848 -9.698 -15.469 1.00 90.88 99 GLY A N 1
ATOM 763 C CA . GLY A 1 99 ? 9.731 -10.095 -14.604 1.00 90.88 99 GLY A CA 1
ATOM 764 C C . GLY A 1 99 ? 10.099 -10.213 -13.125 1.00 90.88 99 GLY A C 1
ATOM 765 O O . GLY A 1 99 ? 9.326 -10.785 -12.358 1.00 90.88 99 GLY A O 1
ATOM 766 N N . ASP A 1 100 ? 11.242 -9.659 -12.729 1.00 93.00 100 ASP A N 1
ATOM 767 C CA . ASP A 1 100 ? 11.657 -9.554 -11.335 1.00 93.00 100 ASP A CA 1
ATOM 768 C C . ASP A 1 100 ? 10.785 -8.525 -10.585 1.00 93.00 100 ASP A C 1
ATOM 770 O O . ASP A 1 100 ? 10.232 -7.597 -11.200 1.00 93.00 100 ASP A O 1
ATOM 774 N N . PRO A 1 101 ? 10.625 -8.666 -9.257 1.00 93.75 101 PRO A N 1
ATOM 775 C CA . PRO A 1 101 ? 9.993 -7.635 -8.443 1.00 93.75 101 PRO A CA 1
ATOM 776 C C . PRO A 1 101 ? 10.847 -6.355 -8.412 1.00 93.75 101 PRO A C 1
ATOM 778 O O . PRO A 1 101 ? 11.987 -6.307 -8.874 1.00 93.75 101 PRO A O 1
ATOM 781 N N . THR A 1 102 ? 10.280 -5.278 -7.878 1.00 93.31 102 THR A N 1
ATOM 782 C CA . THR A 1 102 ? 11.042 -4.066 -7.555 1.00 93.31 102 THR A CA 1
ATOM 783 C C . THR A 1 102 ? 11.887 -4.277 -6.299 1.00 93.31 102 THR A C 1
ATOM 785 O O . THR A 1 102 ? 11.529 -5.108 -5.469 1.00 93.31 102 THR A O 1
ATOM 788 N N . ASP A 1 103 ? 12.960 -3.496 -6.117 1.00 91.88 103 ASP A N 1
ATOM 789 C CA . ASP A 1 103 ? 13.879 -3.667 -4.974 1.00 91.88 103 ASP A CA 1
ATOM 790 C C . ASP A 1 103 ? 13.138 -3.631 -3.627 1.00 91.88 103 ASP A C 1
ATOM 792 O O . ASP A 1 103 ? 13.322 -4.506 -2.787 1.00 91.88 103 ASP A O 1
ATOM 796 N N . ASN A 1 104 ? 12.203 -2.691 -3.471 1.00 88.75 104 ASN A N 1
ATOM 797 C CA . ASN A 1 104 ? 11.404 -2.527 -2.255 1.00 88.75 104 ASN A CA 1
ATOM 798 C C . ASN A 1 104 ? 10.350 -3.636 -2.029 1.00 88.75 104 ASN A C 1
ATOM 800 O O . ASN A 1 104 ? 9.688 -3.678 -0.999 1.00 88.75 104 ASN A O 1
ATOM 804 N N . ALA A 1 105 ? 10.153 -4.526 -3.001 1.00 91.06 105 ALA A N 1
ATOM 805 C CA . ALA A 1 105 ? 9.237 -5.660 -2.923 1.00 91.06 105 ALA A CA 1
ATOM 806 C C . ALA A 1 105 ? 9.971 -7.008 -2.990 1.00 91.06 105 ALA A C 1
ATOM 808 O O . ALA A 1 105 ? 9.335 -8.041 -3.176 1.00 91.06 105 ALA A O 1
ATOM 809 N N . GLN A 1 106 ? 11.300 -7.011 -2.876 1.00 89.50 106 GLN A N 1
ATOM 810 C CA . GLN A 1 106 ? 12.103 -8.227 -2.974 1.00 89.50 106 GLN A CA 1
ATOM 811 C C . GLN A 1 106 ? 11.923 -9.153 -1.761 1.00 89.50 106 GLN A C 1
ATOM 813 O O . GLN A 1 106 ? 11.971 -10.374 -1.916 1.00 89.50 106 GLN A O 1
ATOM 818 N N . ASP A 1 107 ? 11.707 -8.565 -0.582 1.00 86.19 107 ASP A N 1
ATOM 819 C CA . ASP A 1 107 ? 11.513 -9.269 0.693 1.00 86.19 107 ASP A CA 1
ATOM 820 C C . ASP A 1 107 ? 10.043 -9.677 0.943 1.00 86.19 107 ASP A C 1
ATOM 822 O O . ASP A 1 107 ? 9.750 -10.314 1.958 1.00 86.19 107 ASP A O 1
ATOM 826 N N . PHE A 1 108 ? 9.130 -9.299 0.039 1.00 79.44 108 PHE A N 1
ATOM 827 C CA . PHE A 1 108 ? 7.688 -9.564 0.124 1.00 79.44 108 PHE A CA 1
ATOM 828 C C . PHE A 1 108 ? 7.315 -11.018 -0.196 1.00 79.44 108 PHE A C 1
ATOM 830 O O . PHE A 1 108 ? 7.814 -11.568 -1.205 1.00 79.44 108 PHE A O 1
#

Sequence (108 aa):
MGCMYSSPPEEPALRRTSSVRESSFVEKMKKTGRNIIVFYGSQTGTAEEFANRLSKDAHRYGMRGMSADPEEYDLADLSSLPEIDNALVVFCMATYGEGDPTDNAQDF

Radius of gyration: 19.54 Å; Cα contacts (8 Å, |Δi|>4): 157; chains: 1; bounding box: 62×52×36 Å